Protein AF-A0A3B0B674-F1 (afdb_monomer)

Solvent-accessible surface area (backbone atoms only — not comparable to full-atom values): 4882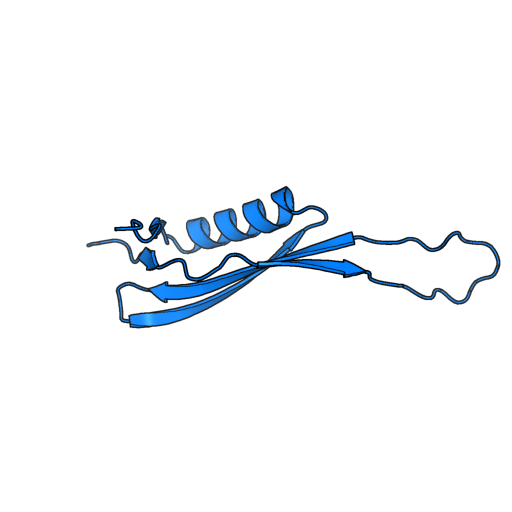 Å² total; per-residue (Å²): 135,84,73,52,32,36,46,67,72,54,78,54,70,50,83,42,78,50,79,69,82,68,92,51,95,90,63,80,80,68,79,45,56,37,16,39,23,35,44,45,36,34,34,72,85,68,50,79,44,76,50,77,26,64,22,78,38,66,69,48,2,46,51,49,38,51,50,52,36,51,74,71,58,38,44,83,43,77,72,78,88,125

Structure (mmCIF, N/CA/C/O backbone):
data_AF-A0A3B0B674-F1
#
_entry.id   AF-A0A3B0B674-F1
#
loop_
_atom_site.group_PDB
_atom_site.id
_atom_site.type_symbol
_atom_site.label_atom_id
_atom_site.label_alt_id
_atom_site.label_comp_id
_atom_site.label_asym_id
_atom_site.label_entity_id
_atom_site.label_seq_id
_atom_site.pdbx_PDB_ins_code
_atom_site.Cartn_x
_atom_site.Cartn_y
_atom_site.Cartn_z
_atom_site.occupancy
_atom_site.B_iso_or_equiv
_atom_site.auth_seq_id
_atom_site.auth_comp_id
_atom_site.auth_asym_id
_atom_site.auth_atom_id
_atom_site.pdbx_PDB_model_num
ATOM 1 N N . MET A 1 1 ? -17.708 -6.769 15.851 1.00 43.84 1 MET A N 1
ATOM 2 C CA . MET A 1 1 ? -16.423 -6.044 15.772 1.00 43.84 1 MET A CA 1
ATOM 3 C C . MET A 1 1 ? -16.324 -5.473 14.369 1.00 43.84 1 MET A C 1
ATOM 5 O O . MET A 1 1 ? -16.435 -6.240 13.424 1.00 43.84 1 MET A O 1
ATOM 9 N N . THR A 1 2 ? -16.254 -4.152 14.223 1.00 55.03 2 THR A N 1
ATOM 10 C CA . THR A 1 2 ? -16.159 -3.494 12.909 1.00 55.03 2 THR A CA 1
ATOM 11 C C . THR A 1 2 ? -14.714 -3.574 12.432 1.00 55.03 2 THR A C 1
ATOM 13 O O . THR A 1 2 ? -13.823 -3.165 13.173 1.00 55.03 2 THR A O 1
ATOM 16 N N . ALA A 1 3 ? -14.480 -4.118 11.236 1.00 56.66 3 ALA A N 1
ATOM 17 C CA . ALA A 1 3 ? -13.143 -4.168 10.651 1.00 56.66 3 ALA A CA 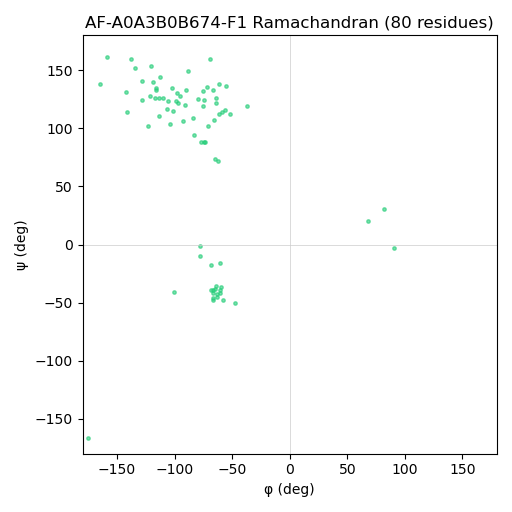1
ATOM 18 C C . ALA A 1 3 ? -12.603 -2.741 10.442 1.00 56.66 3 ALA A C 1
ATOM 20 O O . ALA A 1 3 ? -13.367 -1.858 10.025 1.00 56.66 3 ALA A O 1
ATOM 21 N N . PRO A 1 4 ? -11.321 -2.487 10.748 1.00 63.91 4 PRO A N 1
ATOM 22 C CA . PRO A 1 4 ? -10.741 -1.177 10.539 1.00 63.91 4 PRO A CA 1
ATOM 23 C C . PRO A 1 4 ? -10.666 -0.865 9.040 1.00 63.91 4 PRO A C 1
ATOM 25 O O . PRO A 1 4 ? -10.250 -1.693 8.232 1.00 63.91 4 PRO A O 1
ATOM 28 N N . TYR A 1 5 ? -11.103 0.334 8.655 1.00 61.00 5 TYR A N 1
ATOM 29 C CA . TYR A 1 5 ? -11.075 0.787 7.263 1.00 61.00 5 TYR A CA 1
ATOM 30 C C . TYR A 1 5 ? -10.089 1.939 7.091 1.00 61.00 5 TYR A C 1
ATOM 32 O O . TYR A 1 5 ? -9.974 2.790 7.975 1.00 61.00 5 TYR A O 1
ATOM 40 N N . VAL A 1 6 ? -9.408 1.984 5.944 1.00 62.91 6 VAL A N 1
ATOM 41 C CA . VAL A 1 6 ? -8.499 3.082 5.589 1.00 62.91 6 VAL A CA 1
ATOM 42 C C . VAL A 1 6 ? -9.259 4.097 4.741 1.00 62.91 6 VAL A C 1
ATOM 44 O O . VAL A 1 6 ? -9.885 3.751 3.735 1.00 62.91 6 VAL A O 1
ATOM 47 N N . THR A 1 7 ? -9.211 5.366 5.148 1.00 55.75 7 THR A N 1
ATOM 48 C 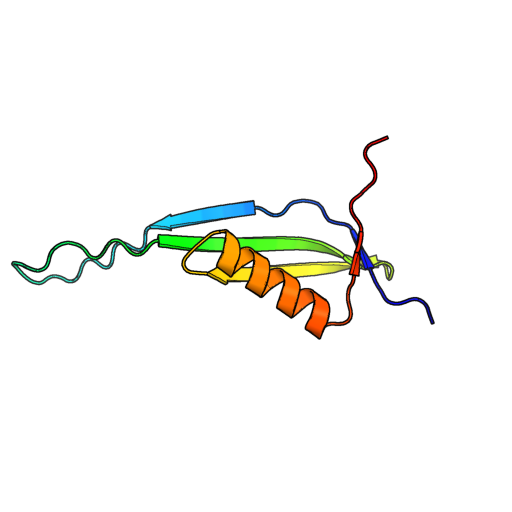CA . THR A 1 7 ? -9.767 6.470 4.352 1.00 55.75 7 THR A CA 1
ATOM 49 C C . THR A 1 7 ? -8.729 6.903 3.316 1.00 55.75 7 THR A C 1
ATOM 51 O O . THR A 1 7 ? -7.703 7.476 3.678 1.00 55.75 7 THR A O 1
ATOM 54 N N . ARG A 1 8 ? -8.982 6.610 2.035 1.00 57.88 8 ARG A N 1
ATOM 55 C CA . ARG A 1 8 ? -8.064 6.874 0.913 1.00 57.88 8 ARG A CA 1
ATOM 56 C C . ARG A 1 8 ? -7.837 8.380 0.733 1.00 57.88 8 ARG A C 1
ATOM 58 O O . ARG A 1 8 ? -8.803 9.106 0.494 1.00 57.88 8 ARG A O 1
ATOM 65 N N . ARG A 1 9 ? -6.583 8.850 0.813 1.00 47.00 9 ARG A N 1
ATOM 66 C CA . ARG A 1 9 ? -6.227 10.248 0.503 1.00 47.00 9 ARG A CA 1
ATOM 67 C C . ARG A 1 9 ? -5.629 10.413 -0.894 1.00 47.00 9 ARG A C 1
ATOM 69 O O . ARG A 1 9 ? -6.003 11.356 -1.583 1.00 47.00 9 ARG A O 1
ATOM 76 N N . SER A 1 10 ? -4.756 9.512 -1.347 1.00 49.28 10 SER A N 1
ATOM 77 C CA . SER A 1 10 ? -4.191 9.501 -2.710 1.00 49.28 10 SER A CA 1
ATOM 78 C C . SER A 1 10 ? -3.541 8.138 -2.980 1.00 49.28 10 SER A C 1
ATOM 80 O O . SER A 1 10 ? -2.879 7.624 -2.088 1.00 49.28 10 SER A O 1
ATOM 82 N N . ILE A 1 11 ? -3.723 7.555 -4.173 1.00 54.59 11 ILE A N 1
ATOM 83 C CA . ILE A 1 11 ? -2.795 6.537 -4.700 1.00 54.59 11 ILE A CA 1
ATOM 84 C C . ILE A 1 11 ? -1.976 7.276 -5.745 1.00 54.59 11 ILE A C 1
ATOM 86 O O . ILE A 1 11 ? -2.500 7.587 -6.812 1.00 54.59 11 ILE A O 1
ATOM 90 N N . ASN A 1 12 ? -0.739 7.623 -5.406 1.00 53.88 12 ASN A N 1
ATOM 91 C CA . ASN A 1 12 ? 0.205 8.140 -6.386 1.00 53.88 12 ASN A CA 1
ATOM 92 C C . ASN A 1 12 ? 0.954 6.952 -6.961 1.00 53.88 12 ASN A C 1
ATOM 94 O O . ASN A 1 12 ? 1.371 6.077 -6.206 1.00 53.88 12 ASN A O 1
ATOM 98 N N . ALA A 1 13 ? 1.056 6.922 -8.282 1.00 52.47 13 ALA A N 1
ATOM 99 C CA . ALA A 1 13 ? 1.845 5.957 -9.009 1.00 52.47 13 ALA A CA 1
ATOM 100 C C . ALA A 1 13 ? 2.827 6.758 -9.858 1.00 52.47 13 ALA A C 1
ATOM 102 O O . ALA A 1 13 ? 2.431 7.381 -10.841 1.00 52.47 13 ALA A O 1
ATOM 103 N N . THR A 1 14 ? 4.070 6.824 -9.394 1.00 57.94 14 THR A N 1
ATOM 104 C CA . THR A 1 14 ? 5.142 7.554 -10.074 1.00 57.94 14 THR A CA 1
ATOM 105 C C . THR A 1 14 ? 6.021 6.547 -10.797 1.00 57.94 14 THR A C 1
ATOM 107 O O . THR A 1 14 ? 6.336 5.497 -10.229 1.00 57.94 14 THR A O 1
ATOM 110 N N . GLU A 1 15 ? 6.364 6.860 -12.043 1.00 57.69 15 GLU A N 1
ATOM 111 C CA . GLU A 1 15 ? 7.380 6.148 -12.812 1.00 57.69 15 GLU A CA 1
ATOM 112 C C . GLU A 1 15 ? 8.757 6.569 -12.293 1.00 57.69 15 GLU A C 1
ATOM 114 O O . GLU A 1 15 ? 9.088 7.755 -12.312 1.00 57.69 15 GLU A O 1
ATOM 119 N N . ASP A 1 16 ? 9.524 5.606 -11.792 1.00 59.22 16 ASP A N 1
ATOM 120 C CA . ASP A 1 16 ? 10.937 5.782 -11.474 1.00 59.22 16 ASP A CA 1
ATOM 121 C C . ASP A 1 16 ? 11.750 5.063 -12.556 1.00 59.22 16 ASP A C 1
ATOM 123 O O . ASP A 1 16 ? 11.511 3.881 -12.840 1.00 59.22 16 ASP A O 1
ATOM 127 N N . VAL A 1 17 ? 12.646 5.804 -13.210 1.00 59.06 17 VAL A N 1
ATOM 128 C CA . VAL A 1 17 ? 13.564 5.268 -14.218 1.00 59.06 17 VAL A CA 1
ATOM 129 C C . VAL A 1 17 ? 14.850 4.896 -13.500 1.00 59.06 17 VAL A C 1
ATOM 131 O O . VAL A 1 17 ? 15.625 5.765 -13.099 1.00 59.06 17 VAL A O 1
ATOM 134 N N . LEU A 1 18 ? 15.064 3.595 -13.328 1.00 58.88 18 LEU A N 1
ATOM 135 C CA . LEU A 1 18 ? 16.314 3.065 -12.805 1.00 58.88 18 LEU A CA 1
ATOM 136 C C . LEU A 1 18 ? 17.305 2.972 -13.967 1.00 58.88 18 LEU A C 1
ATOM 138 O O . LEU A 1 18 ? 17.312 1.999 -14.722 1.00 58.88 18 LEU A O 1
ATOM 142 N N . ASP A 1 19 ? 18.116 4.017 -14.122 1.00 53.84 19 ASP A N 1
ATOM 143 C CA . ASP A 1 19 ? 19.285 4.001 -14.997 1.00 53.84 19 ASP A CA 1
ATOM 144 C C . ASP A 1 19 ? 20.396 3.218 -14.285 1.00 53.84 19 ASP A C 1
ATOM 146 O O . ASP A 1 19 ? 21.196 3.757 -13.515 1.00 53.84 19 ASP A O 1
ATOM 150 N N . GLU A 1 20 ? 20.415 1.901 -14.480 1.00 60.06 20 GLU A N 1
ATOM 151 C CA . GLU A 1 20 ? 21.587 1.111 -14.125 1.00 60.06 20 GLU A CA 1
ATOM 152 C C . GLU A 1 20 ? 22.668 1.407 -15.171 1.00 60.06 20 GLU A C 1
ATOM 154 O O . GLU A 1 20 ? 22.764 0.722 -16.189 1.00 60.06 20 GLU A O 1
ATOM 159 N N . GLU A 1 21 ? 23.476 2.450 -14.938 1.00 54.31 21 GLU A N 1
ATOM 160 C CA . GLU A 1 21 ? 24.695 2.722 -15.710 1.00 54.31 21 GLU A CA 1
ATOM 161 C C . GLU A 1 21 ? 25.706 1.587 -15.483 1.00 54.31 21 GLU A C 1
ATOM 163 O O . GLU A 1 21 ? 26.705 1.702 -14.766 1.00 54.31 21 GLU A O 1
ATOM 168 N N . THR A 1 22 ? 25.446 0.431 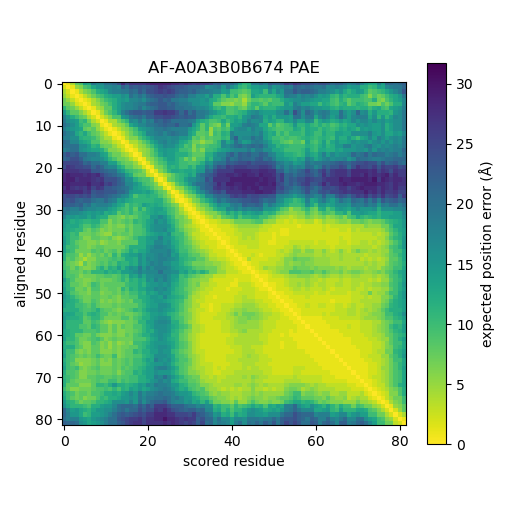-16.087 1.00 56.28 22 THR A N 1
ATOM 169 C CA . THR A 1 22 ? 26.411 -0.650 -16.161 1.00 56.28 22 THR A CA 1
ATOM 170 C C . THR A 1 22 ? 27.484 -0.195 -17.135 1.00 56.28 22 THR A C 1
ATOM 172 O O . THR A 1 22 ? 27.276 -0.202 -18.347 1.00 56.28 22 THR A O 1
ATOM 175 N N . GLY A 1 23 ? 28.623 0.247 -16.603 1.00 53.31 23 GLY A N 1
ATOM 176 C CA . GLY A 1 23 ? 29.804 0.646 -17.364 1.00 53.31 23 GLY A CA 1
ATOM 177 C C . GLY A 1 23 ? 30.395 -0.502 -18.186 1.00 53.31 23 GLY A C 1
ATOM 178 O O . GLY A 1 23 ? 31.456 -1.024 -17.853 1.00 53.31 23 GLY A O 1
ATOM 179 N N . LEU A 1 24 ? 29.720 -0.900 -19.263 1.00 54.00 24 LEU A N 1
ATOM 180 C CA . LEU A 1 24 ? 30.175 -1.885 -20.230 1.00 54.00 24 LEU A CA 1
ATOM 181 C C . LEU A 1 24 ? 29.761 -1.441 -21.633 1.00 54.00 24 LEU A C 1
ATOM 183 O O . LEU A 1 24 ? 28.584 -1.392 -21.982 1.00 54.00 24 LEU A O 1
ATOM 187 N N . SER A 1 25 ? 30.778 -1.136 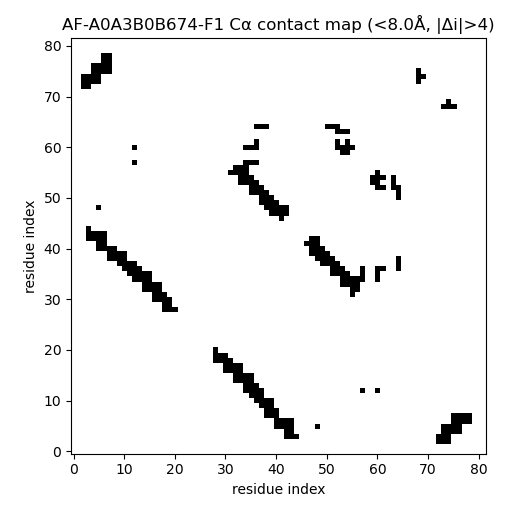-22.441 1.00 57.81 25 SER A N 1
ATOM 188 C CA . SER A 1 25 ? 30.690 -1.002 -23.891 1.00 57.81 25 SER A CA 1
ATOM 189 C C . SER A 1 25 ? 29.730 -2.041 -24.477 1.00 57.81 25 SER A C 1
ATOM 191 O O . SER A 1 25 ? 30.007 -3.235 -24.403 1.00 57.81 25 SER A O 1
ATOM 193 N N . SER A 1 26 ? 28.665 -1.581 -25.136 1.00 58.12 26 SER A N 1
ATOM 194 C CA . SER A 1 26 ? 27.819 -2.392 -26.025 1.00 58.12 26 SER A CA 1
ATOM 195 C C . SER A 1 26 ? 26.732 -3.279 -25.387 1.00 58.12 26 SER A C 1
ATOM 197 O O . SER A 1 26 ? 26.370 -4.293 -25.986 1.00 58.12 26 SER A O 1
ATOM 199 N N . ALA A 1 27 ? 26.153 -2.896 -24.247 1.00 60.38 27 ALA A N 1
ATOM 200 C CA . ALA A 1 27 ? 24.803 -3.333 -23.868 1.00 60.38 27 ALA A CA 1
ATOM 201 C C . ALA A 1 27 ? 23.854 -2.128 -23.959 1.00 60.38 27 ALA A C 1
ATOM 203 O O . ALA A 1 27 ? 24.159 -1.065 -23.425 1.00 60.38 27 ALA A O 1
ATOM 204 N N . GLU A 1 28 ? 22.750 -2.260 -24.698 1.00 57.06 28 GLU A N 1
ATOM 205 C CA . GLU A 1 28 ? 21.707 -1.229 -24.751 1.00 57.06 28 GLU A CA 1
ATOM 206 C C . GLU A 1 28 ? 21.232 -0.928 -23.318 1.00 57.06 28 GLU A C 1
ATOM 208 O O . GLU A 1 28 ? 21.068 -1.880 -22.547 1.00 57.06 28 GLU A O 1
ATOM 213 N N . PRO A 1 29 ? 21.040 0.349 -22.933 1.00 57.06 29 PRO A N 1
ATOM 214 C CA . PRO A 1 29 ? 20.596 0.690 -21.587 1.00 57.06 29 PRO A CA 1
ATOM 215 C C . PRO A 1 29 ? 19.287 -0.045 -21.302 1.00 57.06 29 PRO A C 1
ATOM 217 O O . PRO A 1 29 ? 18.278 0.162 -21.982 1.00 57.06 29 PRO A O 1
ATOM 220 N N . MET A 1 30 ? 19.312 -0.948 -20.322 1.00 58.81 30 MET A N 1
ATOM 221 C CA . MET A 1 30 ? 18.105 -1.609 -19.851 1.00 58.81 30 MET A CA 1
ATOM 222 C C . MET A 1 30 ? 17.324 -0.601 -19.016 1.00 58.81 30 MET A C 1
ATOM 224 O O . MET A 1 30 ? 17.486 -0.518 -17.805 1.00 58.81 30 MET A O 1
ATOM 228 N N . VAL A 1 31 ? 16.473 0.181 -19.682 1.00 62.59 31 VAL A N 1
ATOM 229 C CA . VAL A 1 31 ? 15.499 1.036 -19.004 1.00 62.59 31 VAL A CA 1
ATOM 230 C C . VAL A 1 31 ? 14.506 0.123 -18.297 1.00 62.59 31 VAL A C 1
ATOM 232 O O . VAL A 1 31 ? 13.679 -0.534 -18.937 1.00 62.59 31 VAL A O 1
ATOM 235 N N . THR A 1 32 ? 14.596 0.056 -16.972 1.00 63.62 32 THR A N 1
ATOM 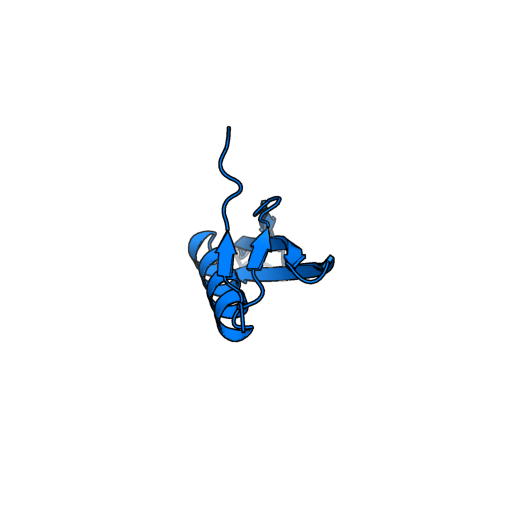236 C CA . THR A 1 32 ? 13.597 -0.634 -16.158 1.00 63.62 32 THR A CA 1
ATOM 237 C C . THR A 1 32 ? 12.621 0.391 -15.596 1.00 63.62 32 THR A C 1
ATOM 239 O O . THR A 1 32 ? 13.003 1.368 -14.955 1.00 63.62 32 THR A O 1
ATOM 242 N N . TYR A 1 33 ? 11.337 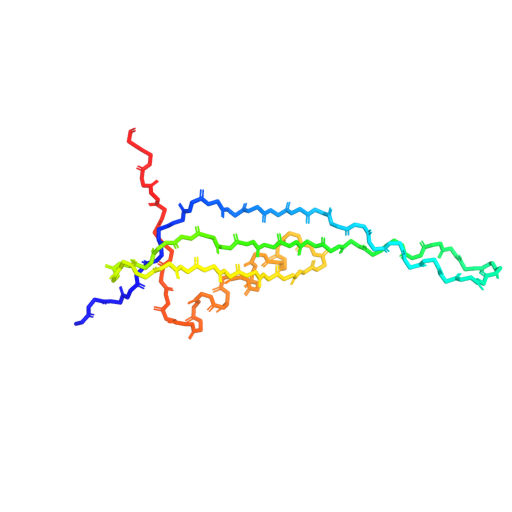0.186 -15.890 1.00 66.31 33 TYR A N 1
ATOM 243 C CA . TYR A 1 33 ? 10.255 1.022 -15.385 1.00 66.31 33 TYR A CA 1
ATOM 244 C C . TYR A 1 33 ? 9.746 0.441 -14.070 1.00 66.31 33 TYR A C 1
ATOM 246 O O . TYR A 1 33 ? 9.247 -0.689 -14.040 1.00 66.31 33 TYR A O 1
ATOM 254 N N . GLN A 1 34 ? 9.832 1.215 -12.989 1.00 77.50 34 GLN A N 1
ATOM 255 C CA . GLN A 1 34 ? 9.247 0.846 -11.706 1.00 77.50 34 GLN A CA 1
ATOM 256 C C . GLN A 1 34 ? 8.106 1.797 -11.354 1.00 77.50 34 GLN A C 1
ATOM 258 O O . GLN A 1 34 ? 8.260 3.013 -11.298 1.00 77.50 34 GLN A O 1
ATOM 263 N N . TRP A 1 35 ? 6.943 1.224 -11.074 1.00 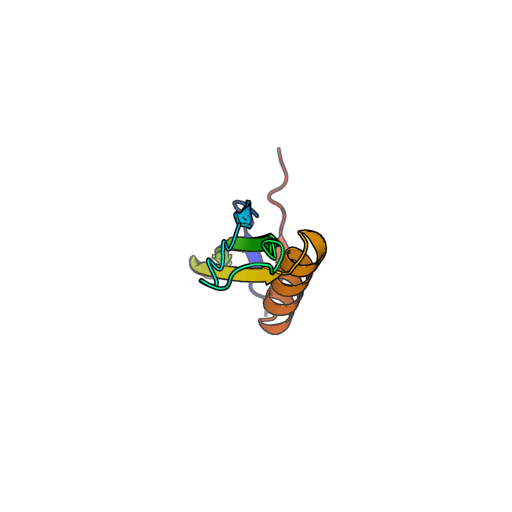84.69 35 TRP A N 1
ATOM 264 C CA . TRP A 1 35 ? 5.779 1.934 -10.572 1.00 84.69 35 TRP A CA 1
ATOM 265 C C . TRP A 1 35 ? 5.702 1.788 -9.065 1.00 84.69 35 TRP A C 1
ATOM 267 O O . TRP A 1 35 ? 5.753 0.675 -8.543 1.00 84.69 35 TRP A O 1
ATOM 277 N N . THR A 1 36 ? 5.523 2.904 -8.370 1.00 82.56 36 THR A N 1
ATOM 278 C CA . THR A 1 36 ? 5.407 2.929 -6.908 1.00 82.56 36 THR A CA 1
ATOM 279 C C . THR A 1 36 ? 4.007 3.351 -6.502 1.00 82.56 36 THR A C 1
ATOM 281 O O . THR A 1 36 ? 3.662 4.504 -6.700 1.00 82.56 36 THR A O 1
ATOM 284 N N . ALA A 1 37 ? 3.210 2.444 -5.936 1.00 84.19 37 ALA A N 1
ATOM 285 C CA . ALA A 1 37 ? 1.880 2.719 -5.406 1.00 84.19 37 ALA A CA 1
ATOM 286 C C . ALA A 1 37 ? 1.940 2.944 -3.890 1.00 84.19 37 ALA A C 1
ATOM 288 O O . ALA A 1 37 ? 2.343 2.053 -3.139 1.00 84.19 37 ALA A O 1
ATOM 289 N N . THR A 1 38 ? 1.491 4.112 -3.436 1.00 85.06 38 THR A N 1
ATOM 290 C CA . THR A 1 38 ? 1.494 4.474 -2.011 1.00 85.06 38 THR A CA 1
ATOM 291 C C . THR A 1 38 ? 0.077 4.669 -1.477 1.00 85.06 38 THR A C 1
ATOM 293 O O . THR A 1 38 ? -0.747 5.336 -2.099 1.00 85.06 38 THR A O 1
ATOM 296 N N . LEU A 1 39 ? -0.196 4.108 -0.302 1.00 84.38 39 LEU A N 1
ATOM 297 C CA . LEU A 1 39 ? -1.350 4.366 0.547 1.00 84.38 39 LEU A CA 1
ATOM 298 C C . LEU A 1 39 ? -0.909 5.290 1.683 1.00 84.38 39 LEU A C 1
ATOM 300 O O . LEU A 1 39 ? -0.135 4.868 2.530 1.00 84.38 39 LEU A O 1
ATOM 304 N N . ASP A 1 40 ? -1.436 6.511 1.731 1.00 83.88 40 ASP A N 1
ATOM 305 C CA . ASP A 1 40 ? -1.369 7.386 2.909 1.00 83.88 40 ASP A CA 1
ATOM 306 C C . ASP A 1 40 ? -2.796 7.647 3.400 1.00 83.88 40 ASP A C 1
ATOM 308 O O . ASP A 1 40 ? -3.685 8.044 2.631 1.00 83.88 40 ASP A O 1
ATOM 312 N N . GLY A 1 41 ? -3.037 7.372 4.678 1.00 82.12 41 GLY A N 1
ATOM 313 C CA . GLY A 1 41 ? -4.346 7.548 5.279 1.00 82.12 41 GLY A CA 1
ATOM 314 C C . GLY A 1 41 ? -4.368 7.278 6.775 1.00 82.12 41 GLY A C 1
ATOM 315 O O . GLY A 1 41 ? -3.344 7.187 7.447 1.00 82.12 41 GLY A O 1
ATOM 316 N N . TYR A 1 42 ? -5.583 7.159 7.299 1.00 83.25 42 TYR A N 1
ATOM 317 C CA . TYR A 1 42 ? -5.830 6.823 8.695 1.00 83.25 42 TYR A CA 1
ATOM 318 C C . TYR A 1 42 ? -6.804 5.653 8.768 1.00 83.25 42 TYR A C 1
ATOM 320 O O . TYR A 1 42 ? -7.771 5.598 7.993 1.00 83.25 42 TYR A O 1
ATOM 328 N N . LEU A 1 43 ? -6.552 4.741 9.706 1.00 82.00 43 LEU A N 1
ATOM 329 C CA . LEU A 1 43 ? -7.505 3.715 10.105 1.00 82.00 43 LEU A CA 1
ATOM 330 C C . LEU A 1 43 ? -8.672 4.357 10.852 1.00 82.00 43 LEU A C 1
ATOM 332 O O . LEU A 1 43 ? -8.561 5.432 11.441 1.00 82.00 43 LEU A O 1
ATOM 336 N N . SER A 1 44 ? -9.795 3.653 10.903 1.00 77.94 44 SER A N 1
ATOM 337 C CA . SER A 1 44 ? -10.956 4.054 11.704 1.00 77.94 44 SER A CA 1
ATOM 338 C C . SER A 1 44 ? -10.675 4.152 13.209 1.00 77.94 44 SER A C 1
ATOM 340 O O . SER A 1 44 ? -11.469 4.739 13.937 1.00 77.94 44 SER A O 1
ATOM 342 N N . THR A 1 45 ? -9.567 3.579 13.682 1.00 81.94 45 THR A N 1
ATOM 343 C CA . THR A 1 45 ? -9.061 3.715 15.057 1.00 81.94 45 THR A CA 1
ATOM 344 C C . THR A 1 45 ? -8.341 5.046 15.304 1.00 81.94 45 THR A C 1
ATOM 346 O O . THR A 1 45 ? -8.043 5.363 16.450 1.00 81.94 45 THR A O 1
ATOM 349 N N . GLY A 1 46 ? -8.069 5.829 14.253 1.00 80.69 46 GLY A N 1
ATOM 350 C CA . GLY A 1 46 ? -7.302 7.077 14.312 1.00 80.69 46 GLY A CA 1
ATOM 351 C C . GLY A 1 46 ? -5.796 6.901 14.096 1.00 80.69 46 GLY A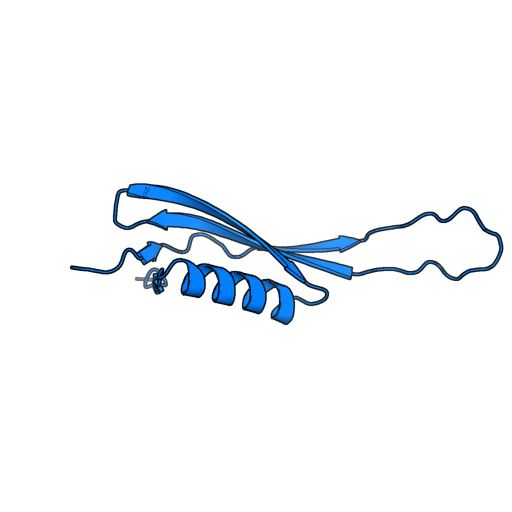 C 1
ATOM 352 O O . GLY A 1 46 ? -5.072 7.892 14.043 1.00 80.69 46 GLY A O 1
ATOM 353 N N . GLU A 1 47 ? -5.316 5.667 13.938 1.00 84.25 47 GLU A N 1
ATOM 354 C CA . GLU A 1 47 ? -3.909 5.385 13.648 1.00 84.25 47 GLU A CA 1
ATOM 355 C C . GLU A 1 47 ? -3.556 5.779 12.205 1.00 84.25 47 GLU A C 1
ATOM 357 O O . GLU A 1 47 ? -4.317 5.500 11.275 1.00 84.25 47 GLU A O 1
ATOM 362 N N . ARG A 1 48 ? -2.411 6.451 12.014 1.00 83.88 48 ARG A N 1
ATOM 363 C CA . ARG A 1 48 ? -1.897 6.787 10.679 1.00 83.88 48 ARG A CA 1
ATOM 364 C C . ARG A 1 48 ? -1.318 5.531 10.038 1.00 83.88 48 ARG A C 1
ATOM 366 O O . ARG A 1 48 ? -0.505 4.850 10.653 1.00 83.88 48 ARG A O 1
ATOM 373 N N . VAL A 1 49 ? -1.689 5.280 8.790 1.00 84.06 49 VAL A N 1
ATOM 374 C CA . VAL A 1 49 ? -1.153 4.186 7.983 1.00 84.06 49 VAL A CA 1
ATOM 375 C C . VAL A 1 49 ? -0.515 4.759 6.735 1.00 84.06 49 VAL A C 1
ATOM 377 O O . VAL A 1 49 ? -1.135 5.523 5.995 1.00 84.06 49 VAL A O 1
ATOM 380 N N . GLU A 1 50 ? 0.727 4.352 6.516 1.00 86.94 50 GLU A N 1
ATOM 381 C CA . GLU A 1 50 ? 1.487 4.634 5.312 1.00 86.94 50 GLU A CA 1
ATOM 382 C C . GLU A 1 50 ? 2.032 3.306 4.784 1.00 86.94 50 GLU A C 1
ATOM 384 O O . GLU A 1 50 ? 2.662 2.549 5.523 1.00 86.94 50 GLU A O 1
ATOM 389 N N . MET A 1 51 ? 1.740 2.980 3.529 1.00 85.38 51 MET A N 1
ATOM 390 C CA . MET A 1 51 ? 2.198 1.741 2.912 1.00 85.38 51 MET A CA 1
ATOM 391 C C . MET A 1 51 ? 2.574 1.974 1.460 1.00 85.38 51 MET A C 1
ATOM 393 O O . MET A 1 51 ? 1.787 2.514 0.695 1.00 85.38 51 MET A O 1
ATOM 397 N N . THR A 1 52 ? 3.746 1.489 1.070 1.00 87.25 52 THR A N 1
ATOM 398 C CA . THR A 1 52 ? 4.255 1.609 -0.297 1.00 87.25 52 THR A CA 1
ATOM 399 C C . THR A 1 52 ? 4.452 0.225 -0.903 1.00 87.25 52 THR A C 1
ATOM 401 O O . THR A 1 52 ? 4.896 -0.710 -0.225 1.00 87.25 52 THR A O 1
ATOM 404 N N . ARG A 1 53 ? 4.096 0.073 -2.178 1.00 87.62 53 ARG A N 1
ATOM 405 C CA . ARG A 1 53 ? 4.325 -1.130 -2.981 1.00 87.62 53 ARG A CA 1
ATOM 406 C C . ARG A 1 53 ? 4.872 -0.759 -4.345 1.00 87.62 53 ARG A C 1
ATOM 408 O O . ARG A 1 53 ? 4.590 0.317 -4.859 1.00 87.62 53 ARG A O 1
ATOM 415 N N . HIS A 1 54 ? 5.636 -1.674 -4.924 1.00 84.94 54 HIS A N 1
ATOM 416 C CA . HIS A 1 54 ? 6.274 -1.478 -6.217 1.00 84.94 54 HIS A CA 1
ATOM 417 C C . HIS A 1 54 ? 5.818 -2.545 -7.208 1.00 84.94 54 HIS A C 1
ATOM 419 O O . HIS A 1 54 ? 5.452 -3.653 -6.814 1.00 84.94 54 HIS A O 1
ATOM 425 N N . GLY A 1 55 ? 5.850 -2.217 -8.494 1.00 82.38 55 GLY A N 1
ATOM 426 C CA . GLY A 1 55 ? 5.579 -3.158 -9.572 1.00 82.38 55 GLY A CA 1
ATOM 427 C C . GLY A 1 55 ? 6.166 -2.682 -10.894 1.00 82.38 55 GLY A C 1
ATOM 428 O O . GLY A 1 55 ? 6.442 -1.501 -11.063 1.00 82.38 55 GLY A O 1
ATOM 429 N N . ALA A 1 56 ? 6.329 -3.593 -11.851 1.00 81.81 56 ALA A N 1
ATOM 430 C CA . ALA A 1 56 ? 6.824 -3.257 -13.191 1.00 81.81 56 ALA A CA 1
ATOM 431 C C . ALA A 1 56 ? 5.820 -2.419 -14.012 1.00 81.81 56 ALA A C 1
ATOM 433 O O . ALA A 1 56 ? 6.161 -1.790 -15.005 1.00 81.81 56 ALA A O 1
ATOM 434 N N . THR A 1 57 ? 4.549 -2.415 -13.607 1.00 83.69 57 THR A N 1
ATOM 435 C CA . THR A 1 57 ? 3.463 -1.633 -14.211 1.00 83.69 57 THR A CA 1
ATOM 436 C C . THR A 1 57 ? 2.577 -1.023 -13.130 1.00 83.69 57 THR A C 1
ATOM 438 O O . THR A 1 57 ? 2.491 -1.556 -12.016 1.00 83.69 57 THR A O 1
ATOM 441 N N . PHE A 1 58 ? 1.830 0.024 -13.485 1.00 79.75 58 PHE A N 1
ATOM 442 C CA . PHE A 1 58 ? 0.792 0.601 -12.629 1.00 79.75 58 PHE A CA 1
ATOM 443 C C . PHE A 1 58 ? -0.136 -0.474 -12.044 1.00 79.75 58 PHE A C 1
ATOM 445 O O . PHE A 1 58 ? -0.321 -0.544 -10.831 1.00 79.75 58 PHE A O 1
ATOM 452 N N . ALA A 1 59 ? -0.664 -1.361 -12.897 1.00 84.00 59 ALA A N 1
ATOM 453 C CA . ALA A 1 59 ? -1.584 -2.416 -12.482 1.00 84.00 59 ALA A CA 1
ATOM 454 C C . ALA A 1 59 ? -0.945 -3.366 -11.460 1.00 84.00 59 ALA A C 1
ATOM 456 O O . ALA A 1 59 ? -1.578 -3.709 -10.467 1.00 84.00 59 ALA A O 1
ATOM 457 N N . THR A 1 60 ? 0.320 -3.747 -11.659 1.00 86.44 60 THR A N 1
ATOM 458 C CA . THR A 1 60 ? 1.031 -4.612 -10.703 1.00 86.44 60 THR A CA 1
ATOM 459 C C . THR A 1 60 ? 1.319 -3.915 -9.375 1.00 86.44 60 THR A C 1
ATOM 461 O O . THR A 1 60 ? 1.157 -4.536 -8.329 1.00 86.44 60 THR A O 1
ATOM 464 N N . ALA A 1 61 ? 1.686 -2.629 -9.390 1.00 85.31 61 ALA A N 1
ATOM 465 C CA . ALA A 1 61 ? 1.934 -1.870 -8.167 1.00 85.31 61 ALA A CA 1
ATOM 466 C C . ALA A 1 61 ? 0.640 -1.682 -7.357 1.00 85.31 61 ALA A C 1
ATOM 468 O O . ALA A 1 61 ? 0.637 -1.870 -6.140 1.00 85.31 61 ALA A O 1
ATOM 469 N N . VAL A 1 62 ? -0.475 -1.381 -8.034 1.00 83.56 62 VAL A N 1
ATOM 470 C CA . VAL A 1 62 ? -1.799 -1.272 -7.406 1.00 83.56 62 VAL A CA 1
ATOM 471 C C . VAL A 1 62 ? -2.274 -2.623 -6.883 1.00 83.56 62 VAL A C 1
ATOM 473 O O . VAL A 1 62 ? -2.658 -2.700 -5.723 1.00 83.56 62 VAL A O 1
ATOM 476 N N . ALA A 1 63 ? -2.181 -3.696 -7.670 1.00 87.88 63 ALA A N 1
ATOM 477 C CA . ALA A 1 63 ? -2.576 -5.032 -7.224 1.00 87.88 63 ALA A CA 1
ATOM 478 C C . ALA A 1 63 ? -1.760 -5.495 -6.006 1.00 87.88 63 ALA A C 1
ATOM 480 O O . ALA A 1 63 ? -2.317 -6.070 -5.073 1.00 87.88 63 ALA A O 1
ATOM 481 N N . ALA A 1 64 ? -0.456 -5.199 -5.968 1.00 89.31 64 ALA A N 1
ATOM 482 C CA . ALA A 1 64 ? 0.390 -5.477 -4.809 1.00 89.31 64 ALA A CA 1
ATOM 483 C C . ALA A 1 64 ? -0.029 -4.662 -3.573 1.00 89.31 64 ALA A C 1
ATOM 485 O O . ALA A 1 64 ? 0.008 -5.171 -2.451 1.00 89.31 64 ALA A O 1
ATOM 486 N N . LEU A 1 65 ? -0.437 -3.403 -3.764 1.00 86.50 65 LEU A N 1
ATOM 487 C CA . LEU A 1 65 ? -0.966 -2.559 -2.693 1.00 86.50 65 LEU A CA 1
ATOM 488 C C . LEU A 1 65 ? -2.308 -3.083 -2.176 1.00 86.50 65 LEU A C 1
ATOM 490 O O . LEU A 1 65 ? -2.481 -3.204 -0.968 1.00 86.50 65 LEU A O 1
ATOM 494 N N . GLU A 1 66 ? -3.232 -3.441 -3.064 1.00 85.81 66 GLU A N 1
ATOM 495 C CA . GLU A 1 66 ? -4.539 -4.001 -2.711 1.00 85.81 66 GLU A CA 1
ATOM 496 C C . GLU A 1 66 ? -4.419 -5.349 -1.998 1.00 85.81 66 GLU A C 1
ATOM 498 O O . GLU A 1 66 ? -5.080 -5.558 -0.980 1.00 85.81 66 GLU A O 1
ATOM 503 N N . ALA A 1 67 ? -3.530 -6.227 -2.471 1.00 89.31 67 ALA A N 1
ATOM 504 C CA . ALA A 1 67 ? -3.224 -7.487 -1.803 1.00 89.31 67 ALA A CA 1
ATOM 505 C C . ALA A 1 67 ? -2.735 -7.239 -0.371 1.00 89.31 67 ALA A C 1
ATOM 507 O O . ALA A 1 67 ? -3.284 -7.808 0.567 1.00 89.31 67 ALA A O 1
ATOM 508 N N . ALA A 1 68 ? -1.798 -6.307 -0.183 1.00 88.56 68 ALA A N 1
ATOM 509 C CA . ALA A 1 68 ? -1.292 -5.970 1.141 1.00 88.56 68 ALA A CA 1
ATOM 510 C C . ALA A 1 68 ? -2.360 -5.362 2.067 1.00 88.56 68 ALA A C 1
ATOM 512 O O . ALA A 1 68 ? -2.372 -5.632 3.267 1.00 88.56 68 ALA A O 1
ATOM 513 N N . ILE A 1 69 ? -3.284 -4.560 1.534 1.00 85.06 69 ILE A N 1
ATOM 514 C CA . ILE A 1 69 ? -4.426 -4.031 2.296 1.00 85.06 69 ILE A CA 1
ATOM 515 C C . ILE A 1 69 ? -5.324 -5.187 2.763 1.00 85.06 69 ILE A C 1
ATOM 517 O O . ILE A 1 69 ? -5.706 -5.234 3.934 1.00 85.06 69 ILE A O 1
ATOM 521 N N . ALA A 1 70 ? -5.617 -6.138 1.872 1.00 86.25 70 ALA A N 1
ATOM 522 C CA . ALA A 1 70 ? -6.432 -7.308 2.180 1.00 86.25 70 ALA A CA 1
ATOM 523 C C . ALA A 1 70 ? -5.753 -8.255 3.187 1.00 86.25 70 ALA A C 1
ATOM 525 O O . ALA A 1 70 ? -6.422 -8.748 4.093 1.00 86.25 70 ALA A O 1
ATOM 526 N N . GLU A 1 71 ? -4.435 -8.457 3.088 1.00 88.44 71 GLU A N 1
ATOM 527 C CA . GLU A 1 71 ? -3.635 -9.235 4.050 1.00 88.44 71 GLU A CA 1
ATOM 528 C C . GLU A 1 71 ? -3.700 -8.648 5.465 1.00 88.44 71 GLU A C 1
ATOM 530 O O . GLU A 1 71 ? -3.770 -9.388 6.445 1.00 88.44 71 GLU A O 1
ATOM 535 N N . ASN A 1 72 ? -3.745 -7.318 5.580 1.00 83.56 72 ASN A N 1
ATOM 536 C CA . ASN A 1 72 ? -3.930 -6.631 6.859 1.00 83.56 72 ASN A CA 1
ATOM 537 C C . ASN A 1 72 ? -5.397 -6.629 7.342 1.00 83.56 72 ASN A C 1
ATOM 539 O O . ASN A 1 72 ? -5.700 -6.102 8.415 1.00 83.56 72 ASN A O 1
ATOM 543 N N . GLY A 1 73 ? -6.326 -7.202 6.569 1.00 84.19 73 GLY A N 1
ATOM 544 C CA . GLY A 1 73 ? -7.757 -7.211 6.879 1.00 84.19 73 GLY A CA 1
ATOM 545 C C . GLY A 1 73 ? -8.407 -5.828 6.793 1.00 84.19 73 GLY A C 1
ATOM 546 O O . GLY A 1 73 ? -9.459 -5.596 7.393 1.00 84.19 73 GLY A O 1
ATOM 547 N N . TRP A 1 74 ? -7.777 -4.893 6.082 1.00 83.44 74 TRP A N 1
ATOM 548 C CA . TRP A 1 74 ? -8.286 -3.543 5.897 1.00 83.44 74 TRP A CA 1
ATOM 549 C C . TRP A 1 74 ? -9.209 -3.483 4.684 1.00 83.44 74 TRP A C 1
ATOM 551 O O . TRP A 1 74 ? -9.026 -4.179 3.689 1.00 83.44 74 TRP A O 1
ATOM 561 N N . THR A 1 75 ? -10.195 -2.594 4.736 1.00 76.94 75 THR A N 1
ATOM 562 C CA . THR A 1 75 ? -11.032 -2.275 3.571 1.00 76.94 75 THR A CA 1
ATOM 563 C C . THR A 1 75 ? -10.835 -0.822 3.166 1.00 76.94 75 THR A C 1
ATOM 565 O O . THR A 1 75 ? -10.890 0.067 4.023 1.00 76.94 75 THR A O 1
ATOM 568 N N . ILE A 1 76 ? -10.642 -0.569 1.870 1.00 72.44 76 ILE A N 1
ATOM 569 C CA . ILE A 1 76 ? -10.596 0.790 1.322 1.00 72.44 76 ILE A CA 1
ATOM 570 C C . ILE A 1 76 ? -12.022 1.333 1.279 1.00 72.44 76 ILE A C 1
ATOM 572 O O . ILE A 1 76 ? -12.906 0.737 0.665 1.00 72.44 76 ILE A O 1
ATOM 576 N N . ARG A 1 77 ? -12.251 2.485 1.911 1.00 69.75 77 ARG A N 1
ATOM 577 C CA . ARG A 1 77 ? -13.462 3.276 1.678 1.00 69.75 77 ARG A CA 1
ATOM 578 C C . ARG A 1 77 ? -13.094 4.498 0.862 1.00 69.75 77 ARG A C 1
ATOM 580 O O . ARG A 1 77 ? -12.328 5.350 1.319 1.00 69.75 77 ARG A O 1
ATOM 587 N N . GLU A 1 78 ? -13.646 4.586 -0.341 1.00 62.19 78 GLU A N 1
ATOM 588 C CA . GLU A 1 78 ? -13.591 5.822 -1.110 1.00 62.19 78 GLU A CA 1
ATOM 589 C C . GLU A 1 78 ? -14.373 6.888 -0.337 1.00 62.19 78 GLU A C 1
ATOM 591 O O . GLU A 1 78 ? -15.516 6.660 0.073 1.00 62.19 78 GLU A O 1
ATOM 596 N N . ARG A 1 79 ? -13.750 8.043 -0.064 1.00 55.62 79 ARG A N 1
ATOM 597 C CA . ARG A 1 79 ? -14.515 9.186 0.437 1.00 55.62 79 ARG A CA 1
ATOM 598 C C . ARG A 1 79 ? -15.521 9.533 -0.649 1.00 55.62 79 ARG A C 1
ATOM 600 O O . ARG A 1 79 ? -15.114 9.993 -1.710 1.00 55.62 79 ARG A O 1
ATOM 607 N N . GLY A 1 80 ? -16.806 9.319 -0.376 1.00 46.59 80 GLY A N 1
ATOM 608 C CA . GLY A 1 80 ? -17.871 9.804 -1.242 1.00 46.59 80 GLY A CA 1
ATOM 609 C C . GLY A 1 80 ? -17.661 11.295 -1.481 1.00 46.59 80 GLY A C 1
ATOM 610 O O . GLY A 1 80 ? -17.727 12.088 -0.540 1.00 46.59 80 GLY A O 1
ATOM 611 N N . THR A 1 81 ? -17.340 11.658 -2.720 1.00 46.44 81 THR A N 1
ATOM 612 C CA . THR A 1 81 ? -17.407 13.034 -3.203 1.00 46.44 81 THR A CA 1
ATOM 613 C C . THR A 1 81 ? -18.848 13.485 -3.021 1.00 46.44 81 THR A C 1
ATOM 615 O O . THR A 1 81 ? -19.754 12.898 -3.616 1.00 46.44 81 THR A O 1
ATOM 618 N N . ARG A 1 82 ? -19.062 14.451 -2.133 1.00 40.41 82 ARG A N 1
ATOM 619 C CA . ARG A 1 82 ? -20.360 15.068 -1.890 1.00 40.41 82 ARG A CA 1
ATOM 620 C C . ARG A 1 82 ? -20.371 16.453 -2.506 1.00 40.41 82 ARG A C 1
ATOM 622 O O . ARG A 1 82 ? -19.308 17.108 -2.429 1.00 40.41 82 ARG A O 1
#

Secondary structure (DSSP, 8-state):
-PPPEEE--EEEEEEEEE------TT-----EEEEEEEEEEEBTTS-EEEEEEEESSHHHHHHHHHHHHHHTT-EEE-----

Foldseek 3Di:
DDFKAWEFDDFDWDWDFPQPPPPDPDDDGPGQTKTKTWGWTAIPVRHTDIDIAIDSDPVRRVVRVVVVCVVSVYHYDYDPPD

Sequence (82 aa):
MTAPYVTRRSINATEDVLDEETGLSSAEPMVTYQWTATLDGYLSTGERVEMTRHGATFATAVAALEAAIAENGWTIRERGTR

Mean predicted aligned error: 10.87 Å

Nearest PDB structures (foldseek):
  1mdl-assembly1_A  TM=5.173E-01  e=3.357E-01  Pseudomonas aeruginosa
  1dtn-assembly1_A  TM=4.260E-01  e=1.157E-01  Pseudomonas aeruginosa
  3hpz-assembly1_A  TM=5.164E-01  e=2.091E-01  Mycobacterium tuberculosis H37Rv
  4hnc-assembly1_A  TM=4.080E-01  e=2.497E-01  Pseudomonas putida
  4fp1-assembly1_A  TM=3.861E-01  e=1.034E+00  Pseudomonas putida

Radius of gyration: 17.02 Å; Cα contacts (8 Å, |Δi|>4): 151; chains: 1; bounding box: 51×24×42 Å

pLDDT: mean 70.86, std 14.54, range [40.41, 89.31]